Protein AF-A0A1C5H3T1-F1 (afdb_monomer_lite)

Secondary structure (DSSP, 8-state):
-GGG--HHHHHHHHHHHHHHHGGGHHHHHHHHHHHHHHHHHHHHHHHHHHHHHH-S---GGG--HHHHHHHHS--TTSHHHHHHHHHHHHHHHHHHHHHHHHHHHHHHHHHHHHHHHHHHHHHSS-PPPPPPP------

Foldseek 3Di:
DCVPDDPVNVVVVVVVLCVVQPPCSVVVVVVVVVVVVVVVVVVVVVLVVVCVVVVHRPDPPPPPVVVCCCPPVCPPPCCVVPVVVVVVVVVVVVVVVVVVVVVVVVVVVVVVVVVVVVVVVVVVDDDDDDDDDDDPDDD

Radius of gyration: 32.7 Å; chains: 1; bounding box: 44×71×91 Å

Sequence (139 aa):
MFDNLNWWEIGALLLLALLIFGDRLPAVINDGLRMVRNLRDMARNATGDLSRELGTDIQLEDLHPKAFIRKHLLSEEDEAAIRKPLQGVYDNLRADVTGVHDELKDVASAADLRSDARRSTATGAAPAPAPRPSYDDAT

pLDDT: mean 75.85, std 17.45, range [46.88, 96.44]

Structure (mmCIF, N/CA/C/O backbone):
data_AF-A0A1C5H3T1-F1
#
_entry.id   AF-A0A1C5H3T1-F1
#
loop_
_atom_site.group_PDB
_atom_site.id
_atom_site.type_symbol
_atom_site.label_atom_id
_atom_site.label_alt_id
_atom_site.label_comp_id
_atom_site.label_asym_id
_atom_site.label_entity_id
_atom_site.label_seq_id
_atom_site.pdbx_PDB_ins_code
_atom_site.Cartn_x
_atom_site.Cartn_y
_atom_site.Cartn_z
_atom_site.occupancy
_atom_site.B_iso_or_equiv
_atom_site.auth_seq_id
_atom_site.auth_comp_id
_atom_site.auth_asym_id
_atom_site.auth_atom_id
_atom_site.pdbx_PDB_model_num
ATOM 1 N N . MET A 1 1 ? -0.735 -18.726 3.543 1.00 60.12 1 MET A N 1
ATOM 2 C CA . MET A 1 1 ? -0.635 -19.064 2.092 1.00 60.12 1 MET A CA 1
ATOM 3 C C . MET A 1 1 ? 0.766 -18.794 1.564 1.00 60.12 1 MET A C 1
ATOM 5 O O . MET A 1 1 ? 1.278 -19.631 0.836 1.00 60.12 1 MET A O 1
ATOM 9 N N . PHE A 1 2 ? 1.398 -17.682 1.957 1.00 72.75 2 PHE A N 1
ATOM 10 C CA . PHE A 1 2 ? 2.810 -17.394 1.669 1.00 72.75 2 PHE A CA 1
ATOM 11 C C . PHE A 1 2 ? 3.801 -18.328 2.389 1.00 72.75 2 PHE A C 1
ATOM 13 O O . PHE A 1 2 ? 4.960 -18.392 2.008 1.00 72.75 2 PHE A O 1
ATOM 20 N N . ASP A 1 3 ? 3.340 -19.090 3.382 1.00 79.06 3 ASP A N 1
ATOM 21 C CA . ASP A 1 3 ? 4.155 -20.027 4.171 1.00 79.06 3 ASP A CA 1
ATOM 22 C C . ASP A 1 3 ? 4.630 -21.258 3.376 1.00 79.06 3 ASP A C 1
ATOM 24 O O . ASP A 1 3 ? 5.539 -21.954 3.811 1.00 79.06 3 ASP A O 1
ATOM 28 N N . ASN A 1 4 ? 4.040 -21.516 2.202 1.00 85.19 4 ASN A N 1
ATOM 29 C CA . ASN A 1 4 ? 4.444 -22.603 1.300 1.00 85.19 4 ASN A CA 1
ATOM 30 C C . ASN A 1 4 ? 5.454 -22.151 0.226 1.00 85.19 4 ASN A C 1
ATOM 32 O O . ASN A 1 4 ? 5.693 -22.892 -0.723 1.00 85.19 4 ASN A O 1
ATOM 36 N N . LEU A 1 5 ? 5.990 -20.928 0.319 1.00 88.94 5 LEU A N 1
ATOM 37 C CA . LEU A 1 5 ? 6.875 -20.364 -0.696 1.00 88.94 5 LEU A CA 1
ATOM 38 C C . LEU A 1 5 ? 8.327 -20.792 -0.451 1.00 88.94 5 LEU A C 1
ATOM 40 O O . LEU A 1 5 ? 8.956 -20.415 0.537 1.00 88.94 5 LEU A O 1
ATOM 44 N N . ASN A 1 6 ? 8.873 -21.564 -1.379 1.00 91.94 6 ASN A N 1
ATOM 45 C CA . ASN A 1 6 ? 10.255 -22.007 -1.366 1.00 91.94 6 ASN A CA 1
ATOM 46 C C . ASN A 1 6 ? 11.191 -20.907 -1.886 1.00 91.94 6 ASN A C 1
ATOM 48 O O . ASN A 1 6 ? 10.809 -20.025 -2.657 1.00 91.94 6 ASN A O 1
ATOM 52 N N . TRP A 1 7 ? 12.475 -21.005 -1.534 1.00 94.25 7 TRP A N 1
ATOM 53 C CA . TRP A 1 7 ? 13.496 -20.032 -1.948 1.00 94.25 7 TRP A CA 1
ATOM 54 C C . TRP A 1 7 ? 13.615 -19.876 -3.474 1.00 94.25 7 TRP A C 1
ATOM 56 O O . TRP A 1 7 ? 13.888 -18.785 -3.973 1.00 94.25 7 TRP A O 1
ATOM 66 N N . TRP A 1 8 ? 13.375 -20.953 -4.227 1.00 94.81 8 TRP A N 1
ATOM 67 C CA . TRP A 1 8 ? 13.410 -20.924 -5.690 1.00 94.81 8 TRP A CA 1
ATOM 68 C C . TRP A 1 8 ? 12.224 -20.148 -6.288 1.00 94.81 8 TRP A C 1
ATOM 70 O O . TRP A 1 8 ? 12.406 -19.413 -7.258 1.00 94.81 8 TRP A O 1
ATOM 80 N N . GLU A 1 9 ? 11.036 -20.239 -5.683 1.00 92.50 9 GLU A N 1
ATOM 81 C CA . GLU A 1 9 ? 9.853 -19.474 -6.097 1.00 92.50 9 GLU A CA 1
ATOM 82 C C . GLU A 1 9 ? 10.029 -17.987 -5.794 1.00 92.50 9 GLU A C 1
ATOM 84 O O . GLU A 1 9 ? 9.674 -17.151 -6.621 1.00 92.50 9 GLU A O 1
ATOM 89 N N . ILE A 1 10 ? 10.655 -17.645 -4.662 1.00 94.62 10 ILE A N 1
ATOM 90 C CA . ILE A 1 10 ? 11.048 -16.258 -4.365 1.00 94.62 10 ILE A CA 1
ATOM 91 C C . ILE A 1 10 ? 11.973 -15.723 -5.466 1.00 94.62 10 ILE A C 1
ATOM 93 O O . ILE A 1 10 ? 11.764 -14.616 -5.962 1.00 94.62 10 ILE A O 1
ATOM 97 N N . GLY A 1 11 ? 12.961 -16.517 -5.891 1.00 96.00 11 GLY A N 1
ATOM 98 C CA . GLY A 1 11 ? 13.841 -16.167 -7.007 1.00 96.00 11 GLY A CA 1
ATOM 99 C C . GLY A 1 11 ? 13.083 -15.958 -8.324 1.00 96.00 11 GLY A C 1
ATOM 100 O O . GLY A 1 11 ? 13.317 -14.968 -9.018 1.00 96.00 11 GLY A O 1
ATOM 101 N N . ALA A 1 12 ? 12.134 -16.843 -8.645 1.00 95.88 12 ALA A N 1
ATOM 102 C CA . ALA A 1 12 ? 11.292 -16.724 -9.836 1.00 95.88 12 ALA A CA 1
ATOM 103 C C . ALA A 1 12 ? 10.408 -15.463 -9.804 1.00 95.88 12 ALA A C 1
ATOM 105 O O . ALA A 1 12 ? 10.297 -14.761 -10.809 1.00 95.88 12 ALA A O 1
ATOM 106 N N . LEU A 1 13 ? 9.832 -15.126 -8.646 1.00 95.00 13 LEU A N 1
ATOM 107 C CA . LEU A 1 13 ? 9.049 -13.903 -8.457 1.00 95.00 13 LEU A CA 1
ATOM 108 C C . LEU A 1 13 ? 9.908 -12.644 -8.571 1.00 95.00 13 LEU A C 1
ATOM 110 O O . LEU A 1 13 ? 9.459 -11.660 -9.151 1.00 95.00 13 LEU A O 1
ATOM 114 N N . LEU A 1 14 ? 11.144 -12.669 -8.066 1.00 94.81 14 LEU A N 1
ATOM 115 C CA . LEU A 1 14 ? 12.087 -11.563 -8.232 1.00 94.81 14 LEU A CA 1
ATOM 116 C C . LEU A 1 14 ? 12.427 -11.328 -9.704 1.00 94.81 14 LEU A C 1
ATOM 118 O O . LEU A 1 14 ? 12.401 -10.186 -10.158 1.00 94.81 14 LEU A O 1
ATOM 122 N N . LEU A 1 15 ? 12.692 -12.398 -10.460 1.00 96.19 15 LEU A N 1
ATOM 123 C CA . LEU A 1 15 ? 12.914 -12.307 -11.904 1.00 96.19 15 LEU A CA 1
ATOM 124 C C . LEU A 1 15 ? 11.680 -11.776 -12.637 1.00 96.19 15 LEU A C 1
ATOM 126 O O . LEU A 1 15 ? 11.810 -10.911 -13.499 1.00 96.19 15 LEU A O 1
ATOM 130 N N . LEU A 1 16 ? 10.484 -12.243 -12.272 1.00 96.25 16 LEU A N 1
ATOM 131 C CA . LEU A 1 16 ? 9.233 -11.754 -12.848 1.00 96.25 16 LEU A CA 1
ATOM 132 C C . LEU A 1 16 ? 9.001 -10.271 -12.528 1.00 96.25 16 LEU A C 1
ATOM 134 O O . LEU A 1 16 ? 8.610 -9.503 -13.405 1.00 96.25 16 LEU A O 1
ATOM 138 N N . ALA A 1 17 ? 9.276 -9.845 -11.297 1.00 95.00 17 ALA A N 1
ATOM 139 C CA . ALA A 1 17 ? 9.184 -8.446 -10.906 1.00 95.00 17 ALA A CA 1
ATOM 140 C C . ALA A 1 17 ? 10.187 -7.587 -11.691 1.00 95.00 17 ALA A C 1
ATOM 142 O O . ALA A 1 17 ? 9.818 -6.522 -12.181 1.00 95.00 17 ALA A O 1
ATOM 143 N N . LEU A 1 18 ? 11.423 -8.063 -11.883 1.00 95.19 18 LEU A N 1
ATOM 144 C CA . LEU A 1 18 ? 12.401 -7.402 -12.751 1.00 95.19 18 LEU A CA 1
ATOM 145 C C . LEU A 1 18 ? 11.918 -7.328 -14.205 1.00 95.19 18 LEU A C 1
ATOM 147 O O . LEU A 1 18 ? 12.113 -6.306 -14.847 1.00 95.19 18 LEU A O 1
ATOM 151 N N . LEU A 1 19 ? 11.261 -8.365 -14.727 1.00 96.12 19 LEU A N 1
ATOM 152 C CA . LEU A 1 19 ? 10.733 -8.366 -16.094 1.00 96.12 19 LEU A CA 1
ATOM 153 C C . LEU A 1 19 ? 9.590 -7.355 -16.280 1.00 96.12 19 LEU A C 1
ATOM 155 O O . LEU A 1 19 ? 9.532 -6.670 -17.297 1.00 96.12 19 LEU A O 1
ATOM 159 N N . ILE A 1 20 ? 8.682 -7.266 -15.305 1.00 95.25 20 ILE A N 1
ATOM 160 C CA . ILE A 1 20 ? 7.504 -6.388 -15.367 1.00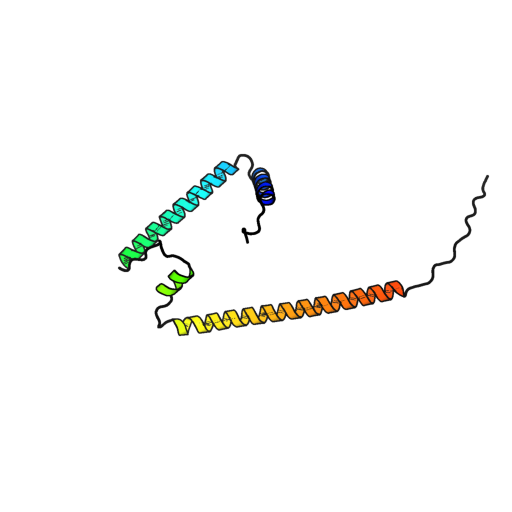 95.25 20 ILE A CA 1
ATOM 161 C C . ILE A 1 20 ? 7.892 -4.928 -15.115 1.00 95.25 20 ILE A C 1
ATOM 163 O O . ILE A 1 20 ? 7.464 -4.033 -15.842 1.00 95.25 20 ILE A O 1
ATOM 167 N N . PHE A 1 21 ? 8.673 -4.677 -14.063 1.00 94.25 21 PHE A N 1
ATOM 168 C CA . PHE A 1 21 ? 8.976 -3.325 -13.592 1.00 94.25 21 PHE A CA 1
ATOM 169 C C . PHE A 1 21 ? 10.319 -2.792 -14.103 1.00 94.25 21 PHE A C 1
ATOM 171 O O . PHE A 1 21 ? 10.493 -1.572 -14.186 1.00 94.25 21 PHE A O 1
ATOM 178 N N . GLY A 1 22 ? 11.268 -3.671 -14.432 1.00 94.06 22 GLY A N 1
ATOM 179 C CA . GLY A 1 22 ? 12.617 -3.303 -14.863 1.00 94.06 22 GLY A CA 1
ATOM 180 C C . GLY A 1 22 ? 13.307 -2.375 -13.868 1.00 94.06 22 GLY A C 1
ATOM 181 O O . GLY A 1 22 ? 13.222 -2.548 -12.650 1.00 94.06 22 GLY A O 1
ATOM 182 N N . ASP A 1 23 ? 13.914 -1.316 -14.400 1.00 93.62 23 ASP A N 1
ATOM 183 C CA . ASP A 1 23 ? 14.627 -0.291 -13.627 1.00 93.62 23 ASP A CA 1
ATOM 184 C C . ASP A 1 23 ? 13.719 0.549 -12.715 1.00 93.62 23 ASP A C 1
ATOM 186 O O . ASP A 1 23 ? 14.205 1.317 -11.884 1.00 93.62 23 ASP A O 1
ATOM 190 N N . ARG A 1 24 ? 12.390 0.430 -12.842 1.00 94.38 24 ARG A N 1
ATOM 191 C CA . ARG A 1 24 ? 11.433 1.177 -12.010 1.00 94.38 24 ARG A CA 1
ATOM 192 C C . ARG A 1 24 ? 11.110 0.480 -10.697 1.00 94.38 24 ARG A C 1
ATOM 194 O O . ARG A 1 24 ? 10.478 1.092 -9.839 1.00 94.38 24 ARG A O 1
ATOM 201 N N . LEU A 1 25 ? 11.550 -0.762 -10.506 1.00 94.62 25 LEU A N 1
ATOM 202 C CA . LEU A 1 25 ? 11.278 -1.534 -9.294 1.00 94.62 25 LEU A CA 1
ATOM 203 C C . LEU A 1 25 ? 11.699 -0.787 -8.006 1.00 94.62 25 LEU A C 1
ATOM 205 O O . LEU A 1 25 ? 10.870 -0.685 -7.099 1.00 94.62 25 LEU A O 1
ATOM 209 N N . PRO A 1 26 ? 12.895 -0.161 -7.917 1.00 91.88 26 PRO A N 1
ATOM 210 C CA . PRO A 1 26 ? 13.280 0.617 -6.737 1.00 91.88 26 PRO A CA 1
ATOM 211 C C . PRO A 1 26 ? 12.352 1.810 -6.471 1.00 91.88 26 PRO A C 1
ATOM 213 O O . PRO A 1 26 ? 12.066 2.123 -5.316 1.00 91.88 26 PRO A O 1
ATOM 216 N N . ALA A 1 27 ? 11.853 2.458 -7.529 1.00 94.81 27 ALA A N 1
ATOM 217 C CA . ALA A 1 27 ? 10.905 3.561 -7.405 1.00 94.81 27 ALA A CA 1
ATOM 218 C C . ALA A 1 27 ? 9.549 3.071 -6.871 1.00 94.81 27 ALA A C 1
ATOM 220 O O . ALA A 1 27 ? 9.045 3.633 -5.904 1.00 94.81 27 ALA A O 1
ATOM 221 N N . VAL A 1 28 ? 9.018 1.966 -7.413 1.00 95.50 28 VAL A N 1
ATOM 222 C CA . VAL A 1 28 ? 7.749 1.359 -6.968 1.00 95.50 28 VAL A CA 1
ATOM 223 C C . VAL A 1 28 ? 7.817 0.910 -5.507 1.00 95.50 28 VAL A C 1
ATOM 225 O O . VAL A 1 28 ? 6.881 1.150 -4.745 1.00 95.50 28 VAL A O 1
ATOM 228 N N . ILE A 1 29 ? 8.933 0.307 -5.083 1.00 95.44 29 ILE A N 1
ATOM 229 C CA . ILE A 1 29 ? 9.155 -0.042 -3.672 1.00 95.44 29 ILE A CA 1
ATOM 230 C C . ILE A 1 29 ? 9.111 1.212 -2.795 1.00 95.44 29 ILE A C 1
ATOM 232 O O . ILE A 1 29 ? 8.466 1.211 -1.747 1.00 95.44 29 ILE A O 1
ATOM 236 N N . ASN A 1 30 ? 9.792 2.282 -3.210 1.00 96.12 30 ASN A N 1
ATOM 237 C CA . ASN A 1 30 ? 9.855 3.521 -2.442 1.00 96.12 30 ASN A CA 1
ATOM 238 C C . ASN A 1 30 ? 8.475 4.191 -2.327 1.00 96.12 30 ASN A C 1
ATOM 240 O O . ASN A 1 30 ? 8.101 4.658 -1.251 1.00 96.12 30 ASN A O 1
ATOM 244 N N . ASP A 1 31 ? 7.693 4.182 -3.405 1.00 96.06 31 ASP A N 1
ATOM 245 C CA . ASP A 1 31 ? 6.325 4.701 -3.417 1.00 96.06 31 ASP A CA 1
ATOM 246 C C . ASP A 1 31 ? 5.401 3.869 -2.517 1.00 96.06 31 ASP A C 1
ATOM 248 O O . ASP A 1 31 ? 4.662 4.428 -1.703 1.00 96.06 31 ASP A O 1
ATOM 252 N N . GLY A 1 32 ? 5.511 2.538 -2.571 1.00 96.00 32 GLY A N 1
ATOM 253 C CA . GLY A 1 32 ? 4.790 1.634 -1.674 1.00 96.00 32 GLY A CA 1
ATOM 254 C C . GLY A 1 32 ? 5.147 1.860 -0.202 1.00 96.00 32 GLY A C 1
ATOM 255 O O . GLY A 1 32 ? 4.261 1.994 0.641 1.00 96.00 32 GLY A O 1
ATOM 256 N N . LEU A 1 33 ? 6.437 1.991 0.119 1.00 96.38 33 LEU A N 1
ATOM 257 C CA . LEU A 1 33 ? 6.915 2.295 1.473 1.00 96.38 33 LEU A CA 1
ATOM 258 C C . LEU A 1 33 ? 6.387 3.637 1.984 1.00 96.38 33 LEU A C 1
ATOM 260 O O . LEU A 1 33 ? 5.958 3.738 3.135 1.00 96.38 33 LEU A O 1
ATOM 264 N N . ARG A 1 34 ? 6.394 4.671 1.136 1.00 96.00 34 ARG A N 1
ATOM 265 C CA . ARG A 1 34 ? 5.827 5.983 1.471 1.00 96.00 34 ARG A CA 1
ATOM 266 C C . ARG A 1 34 ? 4.333 5.884 1.746 1.00 96.00 34 ARG A C 1
ATOM 268 O O . ARG A 1 34 ? 3.878 6.436 2.743 1.00 96.00 34 ARG A O 1
ATOM 275 N N . MET A 1 35 ? 3.592 5.146 0.922 1.00 96.44 35 MET A N 1
ATOM 276 C CA . MET A 1 35 ? 2.160 4.930 1.120 1.00 96.44 35 MET A CA 1
ATOM 277 C C . MET A 1 35 ? 1.868 4.199 2.434 1.00 96.44 35 MET A C 1
ATOM 279 O O . MET A 1 35 ? 1.021 4.653 3.199 1.00 96.44 35 MET A O 1
ATOM 283 N N . VAL A 1 36 ? 2.612 3.135 2.748 1.00 96.12 36 VAL A N 1
ATOM 284 C CA . VAL A 1 36 ? 2.482 2.409 4.024 1.00 96.12 36 VAL A CA 1
ATOM 285 C C . VAL A 1 36 ? 2.791 3.318 5.211 1.00 96.12 36 VAL A C 1
ATOM 287 O O . VAL A 1 36 ? 2.067 3.303 6.205 1.00 96.12 36 VAL A O 1
ATOM 290 N N . ARG A 1 37 ? 3.841 4.140 5.116 1.00 94.38 37 ARG A N 1
ATOM 291 C CA . ARG A 1 37 ? 4.206 5.067 6.191 1.00 94.38 37 ARG A CA 1
ATOM 292 C C . ARG A 1 37 ? 3.121 6.115 6.418 1.00 94.38 37 ARG A C 1
ATOM 294 O O . ARG A 1 37 ? 2.699 6.300 7.553 1.00 94.38 37 ARG A O 1
ATOM 301 N N . ASN A 1 38 ? 2.617 6.713 5.343 1.00 93.62 38 ASN A N 1
ATOM 302 C CA . ASN A 1 38 ? 1.534 7.690 5.407 1.00 93.62 38 ASN A CA 1
ATOM 303 C C . ASN A 1 38 ? 0.251 7.071 5.974 1.00 93.62 38 ASN A C 1
ATOM 305 O O . ASN A 1 38 ? -0.408 7.693 6.798 1.00 93.62 38 ASN A O 1
ATOM 309 N N . LEU A 1 39 ? -0.080 5.836 5.585 1.00 93.00 39 LEU A N 1
ATOM 310 C CA . LEU A 1 39 ? -1.239 5.117 6.111 1.00 93.00 39 LEU A CA 1
ATOM 311 C C . LEU A 1 39 ? -1.090 4.825 7.609 1.00 93.00 39 LEU A C 1
ATOM 313 O O . LEU A 1 39 ? -2.041 4.994 8.366 1.00 93.00 39 LEU A O 1
ATOM 317 N N . ARG A 1 40 ? 0.109 4.434 8.053 1.00 88.88 40 ARG A N 1
ATOM 318 C CA . ARG A 1 40 ? 0.411 4.233 9.476 1.00 88.88 40 ARG A CA 1
ATOM 319 C C . ARG A 1 40 ? 0.265 5.528 10.268 1.00 88.88 40 ARG A C 1
ATOM 321 O O . ARG A 1 40 ? -0.305 5.513 11.355 1.00 88.88 40 ARG A O 1
ATOM 328 N N . ASP A 1 41 ? 0.787 6.629 9.743 1.00 88.56 41 ASP A N 1
ATOM 329 C CA . ASP A 1 41 ? 0.728 7.927 10.411 1.00 88.56 41 ASP A CA 1
ATOM 330 C C . ASP A 1 41 ? -0.721 8.456 10.434 1.00 88.56 41 ASP A C 1
ATOM 332 O O . ASP A 1 41 ? -1.178 8.955 11.458 1.00 88.56 41 ASP A O 1
ATOM 336 N N . MET A 1 42 ? -1.492 8.239 9.361 1.00 87.19 42 MET A N 1
ATOM 337 C CA . MET A 1 42 ? -2.927 8.543 9.294 1.00 87.19 42 MET A CA 1
ATOM 338 C C . MET A 1 42 ? -3.740 7.719 10.297 1.00 87.19 42 MET A C 1
ATOM 340 O O . MET A 1 42 ? -4.585 8.279 10.987 1.00 87.19 42 MET A O 1
ATOM 344 N N . ALA A 1 43 ? -3.456 6.419 10.426 1.00 86.25 43 ALA A N 1
ATOM 345 C CA . ALA A 1 43 ? -4.086 5.564 11.428 1.00 86.25 43 ALA A CA 1
ATOM 346 C C . ALA A 1 43 ? -3.781 6.054 12.851 1.00 86.25 43 ALA A C 1
ATOM 348 O O . ALA A 1 43 ? -4.693 6.193 13.655 1.00 86.25 43 ALA A O 1
ATOM 349 N N . ARG A 1 44 ? -2.520 6.401 13.143 1.00 81.12 44 ARG A N 1
ATOM 350 C CA . ARG A 1 44 ? -2.108 6.948 14.448 1.00 81.12 44 ARG A CA 1
ATOM 351 C C . ARG A 1 44 ? -2.798 8.274 14.773 1.00 81.12 44 ARG A C 1
ATOM 353 O O . ARG A 1 44 ? -3.264 8.444 15.895 1.00 81.12 44 ARG A O 1
ATOM 360 N N . ASN A 1 45 ? -2.885 9.187 13.807 1.00 81.88 45 ASN A N 1
ATOM 361 C CA . ASN A 1 45 ? -3.528 10.488 13.999 1.00 81.88 45 ASN A CA 1
ATOM 362 C C . ASN A 1 45 ? -5.044 10.347 14.185 1.00 81.88 45 ASN A C 1
ATOM 364 O O . ASN A 1 45 ? -5.586 10.894 15.136 1.00 81.88 45 ASN A O 1
ATOM 368 N N . ALA A 1 46 ? -5.710 9.543 13.349 1.00 74.12 46 ALA A N 1
ATOM 369 C CA . ALA A 1 46 ? -7.147 9.299 13.461 1.00 74.12 46 ALA A CA 1
ATOM 370 C C . ALA A 1 46 ? -7.515 8.618 14.788 1.00 74.12 46 ALA A C 1
ATOM 372 O O . ALA A 1 46 ? -8.524 8.962 15.393 1.00 74.12 46 ALA A O 1
ATOM 373 N N . THR A 1 47 ? -6.687 7.690 15.283 1.00 68.12 47 THR A N 1
ATOM 374 C CA . THR A 1 47 ? -6.848 7.132 16.633 1.00 68.12 47 THR A CA 1
ATOM 375 C C . THR A 1 47 ? -6.644 8.190 17.711 1.00 68.12 47 THR A C 1
ATOM 377 O O . THR A 1 47 ? -7.403 8.213 18.675 1.00 68.12 47 THR A O 1
ATOM 380 N N . GLY A 1 48 ? -5.651 9.070 17.563 1.00 70.88 48 GLY A N 1
ATOM 381 C CA . GLY A 1 48 ? -5.398 10.159 18.509 1.00 70.88 48 GLY A CA 1
ATOM 382 C C . GLY A 1 48 ? -6.574 11.129 18.613 1.00 70.88 48 GLY A C 1
ATOM 383 O O . GLY A 1 48 ? -7.007 11.441 19.720 1.00 70.88 48 GLY A O 1
ATOM 384 N N . ASP A 1 49 ? -7.129 11.543 17.476 1.00 68.06 49 ASP A N 1
ATOM 385 C CA . ASP A 1 49 ? -8.271 12.458 17.417 1.00 68.06 49 ASP A CA 1
ATOM 386 C C . ASP A 1 49 ? -9.546 11.793 17.966 1.00 68.06 49 ASP A C 1
ATOM 388 O O . ASP A 1 49 ? -10.243 12.373 18.797 1.00 68.06 49 ASP A O 1
ATOM 392 N N . LEU A 1 50 ? -9.787 10.524 17.616 1.00 61.38 50 LEU A N 1
ATOM 393 C CA . LEU A 1 50 ? -10.935 9.753 18.104 1.00 61.38 50 LEU A CA 1
ATOM 394 C C . LEU A 1 50 ? -10.842 9.453 19.615 1.00 61.38 50 LEU A C 1
ATOM 396 O O . LEU A 1 50 ? -11.835 9.561 20.328 1.00 61.38 50 LEU A O 1
ATOM 400 N N . SER A 1 51 ? -9.644 9.153 20.131 1.00 62.09 51 SER A N 1
ATOM 401 C CA . SER A 1 51 ? -9.368 8.969 21.569 1.00 62.09 51 SER A CA 1
ATOM 402 C C . SER A 1 51 ? -9.613 10.257 22.365 1.00 62.09 51 SER A C 1
ATOM 404 O O . SER A 1 51 ? -10.165 10.237 23.468 1.00 62.09 51 SER A O 1
ATOM 406 N N . ARG A 1 52 ? -9.261 11.406 21.780 1.00 63.34 52 ARG A N 1
ATOM 407 C CA . ARG A 1 52 ? -9.378 12.719 22.420 1.00 63.34 52 ARG A CA 1
ATOM 408 C C . ARG A 1 52 ? -10.811 13.241 22.476 1.00 63.34 52 ARG A C 1
ATOM 410 O O . ARG A 1 52 ? -11.142 13.951 23.422 1.00 63.34 52 ARG A O 1
ATOM 417 N N . GLU A 1 53 ? -11.644 12.879 21.502 1.00 63.00 53 GLU A N 1
ATOM 418 C CA . GLU A 1 53 ? -13.064 13.250 21.466 1.00 63.00 53 GLU A CA 1
ATOM 419 C C . GLU A 1 53 ? -13.973 12.276 22.237 1.00 63.00 53 GLU A C 1
ATOM 421 O O . GLU A 1 53 ? -14.988 12.706 22.781 1.00 63.00 53 GLU A O 1
ATOM 426 N N . LEU A 1 54 ? -13.608 10.992 22.350 1.00 56.69 54 LEU A N 1
ATOM 427 C CA . LEU A 1 54 ? -14.408 9.982 23.066 1.00 56.69 54 LEU A CA 1
ATOM 428 C C . LEU A 1 54 ? -13.951 9.715 24.510 1.00 56.69 54 LEU A C 1
ATOM 430 O O . LEU A 1 54 ? -14.668 9.058 25.259 1.00 56.69 54 LEU A O 1
ATOM 434 N N . GLY A 1 55 ? -12.787 10.219 24.934 1.00 50.00 55 GLY A N 1
ATOM 435 C CA . GLY A 1 55 ? -12.305 10.092 26.317 1.00 50.00 55 GLY A CA 1
ATOM 436 C C . GLY A 1 55 ? -11.925 8.666 26.738 1.00 50.00 55 GLY A C 1
ATOM 437 O O . GLY A 1 55 ? -11.720 8.416 27.926 1.00 50.00 55 GLY A O 1
ATOM 438 N N . THR A 1 56 ? -11.817 7.729 25.790 1.00 49.84 56 THR A N 1
ATOM 439 C CA . THR A 1 56 ? -11.396 6.345 26.043 1.00 49.84 56 THR A CA 1
ATOM 440 C C . THR A 1 56 ? -10.138 6.035 25.233 1.00 49.84 56 THR A C 1
ATOM 442 O O . THR A 1 56 ? -10.138 6.170 24.010 1.00 49.84 56 THR A O 1
ATOM 445 N N . ASP A 1 57 ? -9.078 5.617 25.924 1.00 53.88 57 ASP A N 1
ATOM 446 C CA . ASP A 1 57 ? -7.747 5.351 25.373 1.00 53.88 57 ASP A CA 1
ATOM 447 C C . ASP A 1 57 ? -7.743 4.089 24.491 1.00 53.88 57 ASP A C 1
ATOM 449 O O . ASP A 1 57 ? -7.627 2.961 24.978 1.00 53.88 57 ASP A O 1
ATOM 453 N N . ILE A 1 58 ? -7.898 4.265 23.176 1.00 52.81 58 ILE A N 1
ATOM 454 C CA . ILE A 1 58 ? -7.684 3.188 22.203 1.00 52.81 58 ILE A CA 1
ATOM 455 C C . ILE A 1 58 ? -6.202 3.129 21.859 1.00 52.81 58 ILE A C 1
ATOM 457 O O . ILE A 1 58 ? -5.723 3.798 20.948 1.00 52.81 58 ILE A O 1
ATOM 461 N N . GLN A 1 59 ? -5.469 2.315 22.611 1.00 52.94 59 GLN A N 1
ATOM 462 C CA . GLN A 1 59 ? -4.053 2.054 22.367 1.00 52.94 59 GLN A CA 1
ATOM 463 C C . GLN A 1 59 ? -3.912 1.088 21.190 1.00 52.94 59 GLN A C 1
ATOM 465 O O . GLN A 1 59 ? -4.382 -0.052 21.220 1.00 52.94 59 GLN A O 1
ATOM 470 N N . LEU A 1 60 ? -3.269 1.572 20.133 1.00 51.56 60 LEU A N 1
ATOM 471 C CA . LEU A 1 60 ? -3.134 0.902 18.840 1.00 51.56 60 LEU A CA 1
ATOM 472 C C . LEU A 1 60 ? -2.147 -0.286 18.865 1.00 51.56 60 LEU A C 1
ATOM 474 O O . LEU A 1 60 ? -1.988 -0.974 17.858 1.00 51.56 60 LEU A O 1
ATOM 478 N N . GLU A 1 61 ? -1.504 -0.550 20.006 1.00 53.12 61 GLU A N 1
ATOM 479 C CA . GLU A 1 61 ? -0.580 -1.668 20.220 1.00 53.12 61 GLU A CA 1
ATOM 480 C C . GLU A 1 61 ? -1.265 -3.032 20.472 1.00 53.12 61 GLU A C 1
ATOM 482 O O . GLU A 1 61 ? -0.587 -4.053 20.372 1.00 53.12 61 GLU A O 1
ATOM 487 N N . ASP A 1 62 ? -2.584 -3.095 20.727 1.00 49.81 62 ASP A N 1
ATOM 488 C CA . ASP A 1 62 ? -3.321 -4.363 20.943 1.00 49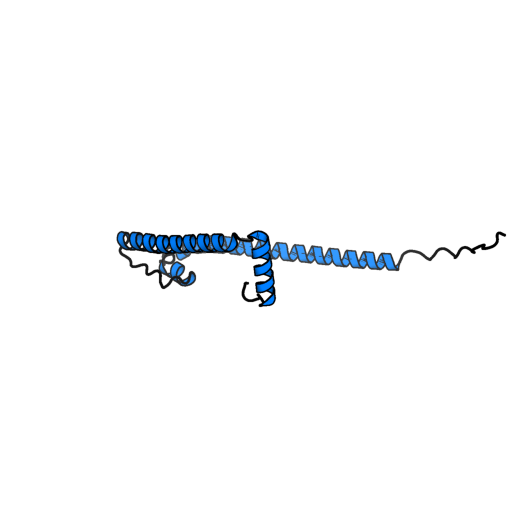.81 62 ASP A CA 1
ATOM 489 C C . ASP A 1 62 ? -4.470 -4.586 19.934 1.00 49.81 62 ASP A C 1
ATOM 491 O O . ASP A 1 62 ? -5.602 -4.936 20.276 1.00 49.81 62 ASP A O 1
ATOM 495 N N . LEU A 1 63 ? -4.181 -4.392 18.642 1.00 55.50 63 LEU A N 1
ATOM 496 C CA . LEU A 1 63 ? -5.035 -4.855 17.541 1.00 55.50 63 LEU A CA 1
ATOM 497 C C . LEU A 1 63 ? -4.578 -6.220 17.011 1.00 55.50 63 LEU A C 1
ATOM 499 O O . LEU A 1 63 ? -4.224 -6.382 15.843 1.00 55.50 63 LEU A O 1
ATOM 503 N N . HIS A 1 64 ? -4.716 -7.263 17.829 1.00 47.94 64 HIS A N 1
ATOM 504 C CA . HIS A 1 64 ? -5.184 -8.517 17.242 1.00 47.94 64 HIS A CA 1
ATOM 505 C C . HIS A 1 64 ? -6.624 -8.268 16.754 1.00 47.94 64 HIS A C 1
ATOM 507 O O . HIS A 1 64 ? -7.461 -7.860 17.565 1.00 47.94 64 HIS A O 1
ATOM 513 N N . PRO A 1 65 ? -6.978 -8.536 15.480 1.00 52.91 65 PRO A N 1
ATOM 514 C CA . PRO A 1 65 ? -8.322 -8.244 14.962 1.00 52.91 65 PRO A CA 1
ATOM 515 C C . PRO A 1 65 ? -9.425 -8.946 15.775 1.00 52.91 65 PRO A C 1
ATOM 517 O O . PRO A 1 65 ? -10.543 -8.455 15.872 1.00 52.91 65 PRO A O 1
ATOM 520 N N . LYS A 1 66 ? -9.091 -10.054 16.454 1.00 51.75 66 LYS A N 1
ATOM 521 C CA . LYS A 1 66 ? -9.976 -10.758 17.395 1.00 51.75 66 LYS A CA 1
ATOM 522 C C . LYS A 1 66 ? -10.171 -10.059 18.748 1.00 51.75 66 LYS A C 1
ATOM 524 O O . LYS A 1 66 ? -11.215 -10.256 19.360 1.00 51.75 66 LYS A O 1
ATOM 529 N N . ALA A 1 67 ? -9.200 -9.289 19.231 1.00 59.28 67 ALA A N 1
ATOM 530 C CA . ALA A 1 67 ? -9.280 -8.591 20.516 1.00 59.28 67 ALA A CA 1
ATOM 531 C C . ALA A 1 67 ? -9.999 -7.237 20.383 1.00 59.28 67 ALA A C 1
ATOM 533 O O . ALA A 1 67 ? -10.837 -6.911 21.220 1.00 59.28 67 ALA A O 1
ATOM 534 N N . PHE A 1 68 ? -9.763 -6.511 19.283 1.00 52.41 68 PHE A N 1
ATOM 535 C CA . PHE A 1 68 ? -10.388 -5.213 18.992 1.00 52.41 68 PHE A CA 1
ATOM 536 C C . PHE A 1 68 ? -11.907 -5.316 18.766 1.00 52.41 68 PHE A C 1
ATOM 538 O O . PHE A 1 68 ? -12.683 -4.572 19.361 1.00 52.41 68 PHE A O 1
ATOM 545 N N . ILE A 1 69 ? -12.352 -6.324 18.003 1.00 55.75 69 ILE A N 1
ATOM 546 C CA . ILE A 1 69 ? -13.784 -6.623 17.821 1.00 55.75 69 ILE A CA 1
ATOM 547 C C . ILE A 1 69 ? -14.425 -7.002 19.164 1.00 55.75 69 ILE A C 1
ATOM 549 O O . ILE A 1 69 ? -15.538 -6.588 19.467 1.00 55.75 69 ILE A O 1
ATOM 553 N N . ARG A 1 70 ? -13.694 -7.724 20.021 1.00 56.44 70 ARG A N 1
ATOM 554 C CA . ARG A 1 70 ? -14.173 -8.151 21.341 1.00 56.44 70 ARG A CA 1
ATOM 555 C C . ARG A 1 70 ? -14.327 -7.029 22.358 1.00 56.44 70 ARG A C 1
ATOM 557 O O . ARG A 1 70 ? -15.154 -7.154 23.250 1.00 56.44 70 ARG A O 1
ATOM 564 N N . LYS A 1 71 ? -13.542 -5.962 22.245 1.00 56.66 71 LYS A N 1
ATOM 565 C CA . LYS A 1 71 ? -13.543 -4.870 23.224 1.00 56.66 71 LYS A CA 1
ATOM 566 C C . LYS A 1 71 ? -14.351 -3.648 22.795 1.00 56.66 71 LYS A C 1
ATOM 568 O O . LYS A 1 71 ? -14.680 -2.851 23.664 1.00 56.66 71 LYS A O 1
ATOM 573 N N . HIS A 1 72 ? -14.644 -3.472 21.502 1.00 58.97 72 HIS A N 1
ATOM 574 C CA . HIS A 1 72 ? -15.330 -2.270 20.994 1.00 58.97 72 HIS A CA 1
ATOM 575 C C . HIS A 1 72 ? -16.556 -2.525 20.104 1.00 58.97 72 HIS A C 1
ATOM 577 O O . HIS A 1 72 ? -17.336 -1.606 19.894 1.00 58.97 72 HIS A O 1
ATOM 583 N N . LEU A 1 73 ? -16.785 -3.756 19.632 1.00 52.19 73 LEU A N 1
ATOM 584 C CA . LEU A 1 73 ? -18.030 -4.154 18.944 1.00 52.19 73 LEU A CA 1
ATOM 585 C C . LEU A 1 73 ? -18.923 -5.064 19.811 1.00 52.19 73 LEU A C 1
ATOM 587 O O . LEU A 1 73 ? -19.960 -5.530 19.355 1.00 52.19 73 LEU A O 1
ATOM 591 N N . LEU A 1 74 ? -18.496 -5.359 21.040 1.00 50.81 74 LEU A N 1
ATOM 592 C CA . LEU A 1 74 ? -19.033 -6.417 21.901 1.00 50.81 74 LEU A CA 1
ATOM 593 C C . LEU A 1 74 ? -19.369 -5.887 23.309 1.00 50.81 74 LEU A C 1
ATOM 595 O O . LEU A 1 74 ? -19.102 -6.554 24.305 1.00 50.81 74 LEU A O 1
ATOM 599 N N . SER A 1 75 ? -19.962 -4.690 23.404 1.00 47.34 7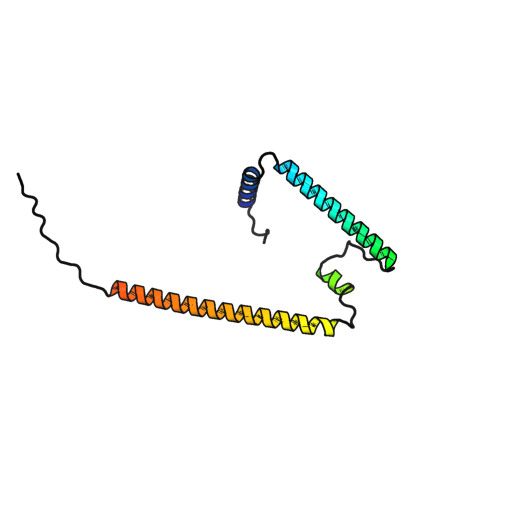5 SER A N 1
ATOM 600 C CA . SER A 1 75 ? -20.786 -4.381 24.583 1.00 47.34 75 SER A CA 1
ATOM 601 C C . SER A 1 75 ? -22.003 -5.309 24.568 1.00 47.34 75 SER A C 1
ATOM 603 O O . SER A 1 75 ? -22.632 -5.496 23.526 1.00 47.34 75 SER A O 1
ATOM 605 N N . GLU A 1 76 ? -22.293 -5.914 25.719 1.00 53.69 76 GLU A N 1
ATOM 606 C CA . GLU A 1 76 ? -23.139 -7.102 25.954 1.00 53.69 76 GLU A CA 1
ATOM 607 C C . GLU A 1 76 ? -24.609 -6.989 25.484 1.00 53.69 76 GLU A C 1
ATOM 609 O O . GLU A 1 76 ? -25.370 -7.953 25.554 1.00 53.69 76 GLU A O 1
ATOM 614 N N . GLU A 1 77 ? -25.015 -5.839 24.953 1.00 52.75 77 GLU A N 1
ATOM 615 C CA . GLU A 1 77 ? -26.393 -5.503 24.590 1.00 52.75 77 GLU A CA 1
ATOM 616 C C . GLU A 1 77 ? -26.682 -5.758 23.092 1.00 52.75 77 GLU A C 1
ATOM 618 O O . GLU A 1 77 ? -27.792 -6.154 22.730 1.00 52.75 77 GLU A O 1
ATOM 623 N N . ASP A 1 78 ? -25.663 -5.660 22.225 1.00 51.56 78 ASP A N 1
ATOM 624 C CA . ASP A 1 78 ? -25.794 -5.816 20.762 1.00 51.56 78 ASP A CA 1
ATOM 625 C C . ASP A 1 78 ? -25.428 -7.224 20.243 1.00 51.56 78 ASP A C 1
ATOM 627 O O . ASP A 1 78 ? -25.633 -7.557 19.068 1.00 51.56 78 ASP A O 1
ATOM 631 N N . GLU A 1 79 ? -24.940 -8.105 21.125 1.00 53.12 79 GLU A N 1
ATOM 632 C CA . GLU A 1 79 ? -24.534 -9.480 20.800 1.00 53.12 79 GLU A CA 1
ATOM 633 C C . GLU A 1 79 ? -25.697 -10.305 20.221 1.00 53.12 79 GLU A C 1
ATOM 635 O O . GLU A 1 79 ? -25.500 -11.098 19.298 1.00 53.12 79 GLU A O 1
ATOM 640 N N . ALA A 1 80 ? -26.925 -10.098 20.701 1.00 56.94 80 ALA A N 1
ATOM 641 C CA . ALA A 1 80 ? -28.098 -10.840 20.236 1.00 56.94 80 ALA A CA 1
ATOM 642 C C . ALA A 1 80 ? -28.688 -10.294 18.923 1.00 56.94 80 ALA A C 1
ATOM 644 O O . ALA A 1 80 ? -29.253 -11.065 18.139 1.00 56.94 80 ALA A O 1
ATOM 645 N N . ALA A 1 81 ? -28.555 -8.987 18.674 1.00 57.84 81 ALA A N 1
ATOM 646 C CA . ALA A 1 81 ? -29.113 -8.320 17.500 1.00 57.84 81 ALA A CA 1
ATOM 647 C C . ALA A 1 81 ? -28.255 -8.544 16.247 1.00 57.84 81 ALA A C 1
ATOM 649 O O . ALA A 1 81 ? -28.803 -8.736 15.163 1.00 57.84 81 ALA A O 1
ATOM 650 N N . ILE A 1 82 ? -26.925 -8.598 16.396 1.00 58.59 82 ILE A N 1
ATOM 651 C CA . ILE A 1 82 ? -25.991 -8.770 15.273 1.00 58.59 82 ILE A CA 1
ATOM 652 C C . ILE A 1 82 ? -25.610 -10.246 15.047 1.00 58.59 82 ILE A C 1
ATOM 654 O O . ILE A 1 82 ? -25.399 -10.653 13.903 1.00 58.59 82 ILE A O 1
ATOM 658 N N . ARG A 1 83 ? -25.597 -11.112 16.076 1.00 64.25 83 ARG A N 1
ATOM 659 C CA . ARG A 1 83 ? -25.295 -12.545 15.856 1.00 64.25 83 ARG A CA 1
ATOM 660 C C . ARG A 1 83 ? -26.359 -13.283 15.062 1.00 64.25 83 ARG A C 1
ATOM 662 O O . ARG A 1 83 ? -25.996 -14.099 14.224 1.00 64.25 83 ARG A O 1
ATOM 669 N N . LYS A 1 84 ? -27.644 -13.017 15.304 1.00 68.31 84 LYS A N 1
ATOM 670 C CA . LYS A 1 84 ? -28.744 -13.690 14.592 1.00 68.31 84 LYS A CA 1
ATOM 671 C C . LYS A 1 84 ? -28.667 -13.520 13.066 1.00 68.31 84 LYS A C 1
ATOM 673 O O . LYS A 1 84 ? -28.711 -14.536 12.374 1.00 68.31 84 LYS A O 1
ATOM 678 N N . PRO A 1 85 ? -28.505 -12.300 12.515 1.00 72.19 85 PRO A N 1
ATOM 679 C CA . PRO A 1 85 ? -28.385 -12.130 11.071 1.00 72.19 85 PRO A CA 1
ATOM 680 C C . PRO A 1 85 ? -27.073 -12.702 10.522 1.00 72.19 85 PRO A C 1
ATOM 682 O O . PRO A 1 85 ? -27.088 -13.313 9.458 1.00 72.19 85 PRO A O 1
ATOM 685 N N . LEU A 1 86 ? -25.951 -12.581 11.241 1.00 76.81 86 LEU A N 1
ATOM 686 C CA . LEU A 1 86 ? -24.666 -13.110 10.767 1.00 76.81 86 LEU A CA 1
ATOM 687 C C . LEU A 1 86 ? -24.600 -14.643 10.778 1.00 76.81 86 LEU A C 1
ATOM 689 O O . LEU A 1 86 ? -24.014 -15.223 9.868 1.00 76.81 86 LEU A O 1
ATOM 693 N N . GLN A 1 87 ? -25.219 -15.301 11.763 1.00 78.69 87 GLN A N 1
ATOM 694 C CA . GLN A 1 87 ? -25.367 -16.760 11.780 1.00 78.69 87 GLN A CA 1
ATOM 695 C C . GLN A 1 87 ? -26.253 -17.226 10.628 1.00 78.69 87 GLN A C 1
ATOM 697 O O . GLN A 1 87 ? -25.841 -18.105 9.887 1.00 78.69 87 GLN A O 1
ATOM 702 N N . GLY A 1 88 ? -27.391 -16.562 10.388 1.00 84.12 88 GLY A N 1
ATOM 703 C CA . GLY A 1 88 ? -28.238 -16.877 9.236 1.00 84.12 88 GLY A CA 1
ATOM 704 C C . GLY A 1 88 ? -27.500 -16.734 7.901 1.00 84.12 88 GLY A C 1
ATOM 705 O O . GLY A 1 88 ? -27.583 -17.614 7.051 1.00 84.12 88 GLY A O 1
ATOM 706 N N . VAL A 1 89 ? -26.726 -15.662 7.710 1.00 85.12 89 VAL A N 1
ATOM 707 C CA . VAL A 1 89 ? -25.910 -15.480 6.495 1.00 85.12 89 VAL A CA 1
ATOM 708 C C . VAL A 1 89 ? -24.835 -16.566 6.379 1.00 85.12 89 VAL A C 1
ATOM 710 O O . VAL A 1 89 ? -24.647 -17.116 5.297 1.00 85.12 89 VAL A O 1
ATOM 713 N N . TYR A 1 90 ? -24.163 -16.918 7.479 1.00 88.44 90 TYR A N 1
ATOM 714 C CA . TYR A 1 90 ? -23.152 -17.977 7.495 1.00 88.44 90 TYR A CA 1
ATOM 715 C C . TYR A 1 90 ? -23.741 -19.360 7.195 1.00 88.44 90 TYR A C 1
ATOM 717 O O . TYR A 1 90 ? -23.157 -20.113 6.418 1.00 88.44 90 TYR A O 1
ATOM 725 N N . ASP A 1 91 ? -24.901 -19.677 7.764 1.00 91.00 91 ASP A N 1
ATOM 726 C CA . ASP A 1 91 ? -25.585 -20.952 7.567 1.00 91.00 91 ASP A CA 1
ATOM 727 C C . ASP A 1 91 ? -26.081 -21.099 6.121 1.00 91.00 91 ASP A C 1
AT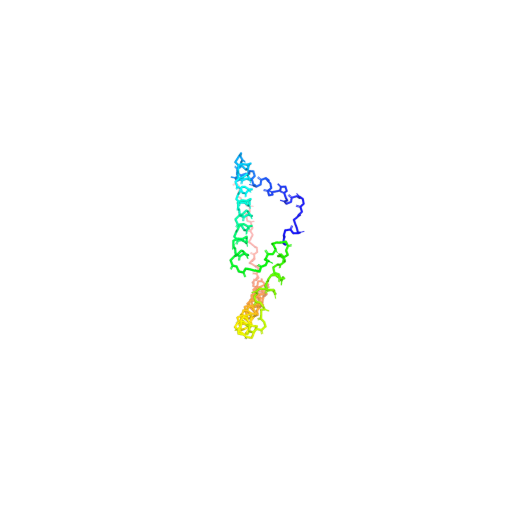OM 729 O O . ASP A 1 91 ? -25.889 -22.156 5.522 1.00 91.00 91 ASP A O 1
ATOM 733 N N . ASN A 1 92 ? -26.615 -20.029 5.517 1.00 89.38 92 ASN A N 1
ATOM 734 C CA . ASN A 1 92 ? -26.991 -20.014 4.097 1.00 89.38 92 ASN A CA 1
ATOM 735 C C . ASN A 1 92 ? -25.769 -20.212 3.184 1.00 89.38 92 ASN A C 1
ATOM 737 O O . ASN A 1 92 ? -25.790 -21.056 2.295 1.00 89.38 92 ASN A O 1
ATOM 741 N N . LEU A 1 93 ? -24.664 -19.508 3.455 1.00 91.44 93 LEU A N 1
ATOM 742 C CA . LEU A 1 93 ? -23.408 -19.677 2.712 1.00 91.44 93 LEU A CA 1
ATOM 743 C C . LEU A 1 93 ? -22.850 -21.098 2.850 1.00 91.44 93 LEU A C 1
ATOM 745 O O . LEU A 1 93 ? -22.340 -21.668 1.888 1.00 91.44 93 LEU A O 1
ATOM 749 N N . ARG A 1 94 ? -22.932 -21.682 4.050 1.00 93.75 94 ARG A N 1
ATOM 750 C CA . ARG A 1 94 ? -22.501 -23.058 4.306 1.00 93.75 94 ARG A CA 1
ATOM 751 C C . ARG A 1 94 ? -23.354 -24.043 3.508 1.00 93.75 94 ARG A C 1
ATOM 753 O O . ARG A 1 94 ? -22.780 -24.932 2.885 1.00 93.75 94 ARG A O 1
ATOM 760 N N . ALA A 1 95 ? -24.676 -23.871 3.525 1.00 94.31 95 ALA A N 1
ATOM 761 C CA . ALA A 1 95 ? -25.627 -24.723 2.822 1.00 94.31 95 ALA A CA 1
ATOM 762 C C . ALA A 1 95 ? -25.423 -24.674 1.299 1.00 94.31 95 ALA A C 1
ATOM 764 O O . ALA A 1 95 ? -25.302 -25.728 0.670 1.00 94.31 95 ALA A O 1
ATOM 765 N N . ASP A 1 96 ? -25.283 -23.476 0.728 1.00 92.00 96 ASP A N 1
ATOM 766 C CA . ASP A 1 96 ? -25.032 -23.283 -0.704 1.00 92.00 96 ASP A CA 1
ATOM 767 C C . ASP A 1 96 ? -23.721 -23.951 -1.133 1.00 92.00 96 ASP A C 1
ATOM 769 O O . ASP A 1 96 ? -23.678 -24.686 -2.119 1.00 92.00 96 ASP A O 1
ATOM 773 N N . VAL A 1 97 ? -22.647 -23.770 -0.354 1.00 95.00 97 VAL A N 1
ATOM 774 C CA . VAL A 1 97 ? -21.345 -24.393 -0.639 1.00 95.00 97 VAL A CA 1
ATOM 775 C C . VAL A 1 97 ? -21.425 -25.917 -0.567 1.00 95.00 97 VAL A C 1
ATOM 777 O O . VAL A 1 97 ? -20.831 -26.593 -1.407 1.00 95.00 97 VAL A O 1
ATOM 780 N N . THR A 1 98 ? -22.153 -26.477 0.405 1.00 95.62 98 THR A N 1
ATOM 781 C CA . THR A 1 98 ? -22.349 -27.932 0.477 1.00 95.62 98 THR A CA 1
ATOM 782 C C . THR A 1 98 ? -23.177 -28.461 -0.691 1.00 95.62 98 THR A C 1
ATOM 784 O O . THR A 1 98 ? -22.795 -29.472 -1.271 1.00 95.62 98 THR A O 1
ATOM 787 N N . GLY A 1 99 ? -24.235 -27.752 -1.099 1.00 92.38 99 GLY A N 1
ATOM 788 C CA . GLY A 1 99 ? -25.061 -28.145 -2.244 1.00 92.38 99 GLY A CA 1
ATOM 789 C C . GLY A 1 99 ? -24.273 -28.143 -3.552 1.00 92.38 99 GLY A C 1
ATOM 790 O O . GLY A 1 99 ? -24.295 -29.122 -4.293 1.00 92.38 99 GLY A O 1
ATOM 791 N N . VAL A 1 100 ? -23.485 -27.090 -3.786 1.00 95.06 100 VAL A N 1
ATOM 792 C CA . VAL A 1 100 ? -22.589 -27.003 -4.948 1.00 95.06 100 VAL A CA 1
ATOM 793 C C . VAL A 1 100 ? -21.558 -28.134 -4.927 1.00 95.06 100 VAL A C 1
ATOM 795 O O . VAL A 1 100 ? -21.285 -28.737 -5.960 1.00 95.06 100 VAL A O 1
ATOM 798 N N . HIS A 1 101 ? -20.992 -28.464 -3.764 1.00 95.62 101 HIS A N 1
ATOM 799 C CA . HIS A 1 101 ? -20.021 -29.554 -3.657 1.00 95.62 101 HIS A CA 1
ATOM 800 C C . HIS A 1 101 ? -20.621 -30.919 -4.028 1.00 95.62 101 HIS A C 1
ATOM 802 O O . HIS A 1 101 ? -19.985 -31.687 -4.755 1.00 95.62 101 HIS A O 1
ATOM 808 N N . ASP A 1 102 ? -21.838 -31.206 -3.567 1.00 95.19 102 ASP A N 1
ATOM 809 C CA . ASP A 1 102 ? -22.534 -32.454 -3.882 1.00 95.19 102 ASP A CA 1
ATOM 810 C C . ASP A 1 102 ? -22.924 -32.532 -5.366 1.00 95.19 102 ASP A C 1
ATOM 812 O O . ASP A 1 102 ? -22.728 -33.573 -5.993 1.00 95.19 102 ASP A O 1
ATOM 816 N N . GLU A 1 103 ? -23.371 -31.426 -5.969 1.00 89.69 103 GLU A N 1
ATOM 817 C CA . GLU A 1 103 ? -23.684 -31.361 -7.402 1.00 89.69 103 GLU A CA 1
ATOM 818 C C . GLU A 1 103 ? -22.434 -31.557 -8.270 1.00 89.69 103 GLU A C 1
ATOM 820 O O . GLU A 1 103 ? -22.451 -32.331 -9.229 1.00 89.69 103 GLU A O 1
ATOM 825 N N . LEU A 1 104 ? -21.301 -30.948 -7.897 1.00 94.31 104 LEU A N 1
ATOM 826 C CA . LEU A 1 104 ? -20.029 -31.203 -8.578 1.00 94.31 104 LEU A CA 1
ATOM 827 C C . LEU A 1 104 ? -19.616 -32.674 -8.474 1.00 94.31 104 LEU A C 1
ATOM 829 O O . LEU A 1 104 ? -19.081 -33.224 -9.437 1.00 94.31 104 LEU A O 1
ATOM 833 N N . LYS A 1 105 ? -19.843 -33.314 -7.324 1.00 94.69 105 LYS A N 1
ATOM 834 C CA . LYS A 1 105 ? -19.503 -34.724 -7.114 1.00 94.69 105 LYS A CA 1
ATOM 835 C C . LYS A 1 105 ? -20.384 -35.653 -7.948 1.00 94.69 105 LYS A C 1
ATOM 837 O O . LYS A 1 105 ? -19.871 -36.635 -8.489 1.00 94.69 105 LYS A O 1
ATOM 842 N N . ASP A 1 106 ? -21.669 -35.345 -8.083 1.00 91.88 106 ASP A N 1
ATOM 843 C CA . ASP A 1 106 ? -22.593 -36.114 -8.916 1.00 91.88 106 ASP A CA 1
ATOM 844 C C . ASP A 1 106 ? -22.266 -35.950 -10.407 1.00 91.88 106 ASP A C 1
ATOM 846 O O . ASP A 1 106 ? -22.117 -36.938 -11.125 1.00 91.88 106 ASP A O 1
ATOM 850 N N . VAL A 1 107 ? -21.998 -34.718 -10.859 1.00 92.12 107 VAL A N 1
ATOM 851 C CA . VAL A 1 107 ? -21.546 -34.446 -12.235 1.00 92.12 107 VAL A CA 1
ATOM 852 C C . VAL A 1 107 ? -20.212 -35.134 -12.526 1.00 92.12 107 VAL A C 1
ATOM 854 O O . VAL A 1 107 ? -20.052 -35.729 -13.592 1.00 92.12 107 VAL A O 1
ATOM 857 N N . ALA A 1 108 ? -19.263 -35.098 -11.587 1.00 92.25 108 ALA A N 1
ATOM 858 C CA . ALA A 1 108 ? -17.986 -35.792 -11.725 1.00 92.25 108 ALA A CA 1
ATOM 859 C C . ALA A 1 108 ? -18.179 -37.312 -11.822 1.00 92.25 108 ALA A C 1
ATOM 861 O O . ALA A 1 108 ? -17.594 -37.945 -12.698 1.00 92.25 108 ALA A O 1
ATOM 862 N N . SER A 1 109 ? -19.044 -37.886 -10.984 1.00 90.56 109 SER A N 1
ATOM 863 C CA . SER A 1 109 ? -19.350 -39.322 -11.003 1.00 90.56 109 SER A CA 1
ATOM 864 C C . SER A 1 109 ? -20.055 -39.727 -12.302 1.00 90.56 109 SER A C 1
ATOM 866 O O . SER A 1 109 ? -19.688 -40.715 -12.931 1.00 90.56 109 SER A O 1
ATOM 868 N N . ALA A 1 110 ? -21.022 -38.934 -12.769 1.00 86.00 110 ALA A N 1
ATOM 869 C CA . ALA A 1 110 ? -21.713 -39.160 -14.034 1.00 86.00 110 ALA A CA 1
ATOM 870 C C . ALA A 1 110 ? -20.772 -39.026 -15.245 1.00 86.00 110 ALA A C 1
ATOM 872 O O . ALA A 1 110 ? -20.881 -39.789 -16.211 1.00 86.00 110 ALA A O 1
ATOM 873 N N . ALA A 1 111 ? -19.831 -38.078 -15.201 1.00 87.12 111 ALA A N 1
ATOM 874 C CA . ALA A 1 111 ? -18.805 -37.914 -16.223 1.00 87.12 111 ALA A CA 1
ATOM 875 C C . ALA A 1 111 ? -17.832 -39.101 -16.247 1.00 87.12 111 ALA A C 1
ATOM 877 O O . ALA A 1 111 ? -17.490 -39.569 -17.334 1.00 87.12 111 ALA A O 1
ATOM 878 N N . ASP A 1 112 ? -17.441 -39.621 -15.082 1.00 83.62 112 ASP A N 1
ATOM 879 C CA . ASP A 1 112 ? -16.560 -40.785 -14.959 1.00 83.62 112 ASP A CA 1
ATOM 880 C C . ASP A 1 112 ? -17.243 -42.064 -15.465 1.00 83.62 112 ASP A C 1
ATOM 882 O O . ASP A 1 112 ? -16.717 -42.739 -16.346 1.00 83.62 112 ASP A O 1
ATOM 886 N N . LEU A 1 113 ? -18.496 -42.315 -15.070 1.00 80.56 113 LEU A N 1
ATOM 887 C CA . LEU A 1 113 ? -19.300 -43.427 -15.598 1.00 80.56 113 LEU A CA 1
ATOM 888 C C . LEU A 1 113 ? -19.500 -43.336 -17.119 1.00 80.56 113 LEU A C 1
ATOM 890 O O . LEU A 1 113 ? -19.454 -44.345 -17.824 1.00 80.56 113 LEU A O 1
ATOM 894 N N . ARG A 1 114 ? -19.705 -42.129 -17.662 1.00 82.88 114 ARG A N 1
ATOM 895 C CA . ARG A 1 114 ? -19.800 -41.913 -19.115 1.00 82.88 114 ARG A CA 1
ATOM 896 C C . ARG A 1 114 ? -18.447 -42.090 -19.815 1.00 82.88 114 ARG A C 1
ATOM 898 O O . ARG A 1 114 ? -18.422 -42.539 -20.964 1.00 82.88 114 ARG A O 1
ATOM 905 N N . SER A 1 115 ? -17.345 -41.757 -19.149 1.00 76.69 115 SER A N 1
ATOM 906 C CA . SER A 1 115 ? -15.978 -42.016 -19.611 1.00 76.69 115 SER A CA 1
ATOM 907 C C . SER A 1 115 ? -15.699 -43.521 -19.674 1.00 76.69 115 SER A C 1
ATOM 909 O O . SER A 1 115 ? -15.245 -44.016 -20.709 1.00 76.69 115 SER A O 1
ATOM 911 N N . ASP A 1 116 ? -16.080 -44.271 -18.638 1.00 72.38 116 ASP A N 1
ATOM 912 C CA . ASP A 1 116 ? -15.952 -45.731 -18.591 1.00 72.38 116 ASP A CA 1
ATOM 913 C C . ASP A 1 116 ? -16.882 -46.440 -19.586 1.00 72.38 116 ASP A C 1
ATOM 915 O O . ASP A 1 116 ? -16.480 -47.393 -20.260 1.00 72.38 116 ASP A O 1
ATOM 919 N N . ALA A 1 117 ? -18.102 -45.932 -19.784 1.00 70.56 117 ALA A N 1
ATOM 920 C CA . ALA A 1 117 ? -19.013 -46.431 -20.813 1.00 70.56 117 ALA A CA 1
ATOM 921 C C . ALA A 1 117 ? -18.453 -46.202 -22.229 1.00 70.56 117 ALA A C 1
ATOM 923 O O . ALA A 1 117 ? -18.496 -47.108 -23.064 1.00 70.56 117 ALA A O 1
ATOM 924 N N . ARG A 1 118 ? -17.852 -45.030 -22.500 1.00 68.62 118 ARG A N 1
ATOM 925 C CA . ARG A 1 118 ? -17.138 -44.773 -23.765 1.00 68.62 118 ARG A CA 1
ATOM 926 C C . ARG A 1 118 ? -15.941 -45.701 -23.945 1.00 68.62 118 ARG A C 1
ATOM 928 O O . ARG A 1 118 ? -15.753 -46.228 -25.042 1.00 68.62 118 ARG A O 1
ATOM 935 N N . ARG A 1 119 ? -15.160 -45.935 -22.888 1.00 63.44 119 ARG A N 1
ATOM 936 C CA . ARG A 1 119 ? -14.025 -46.870 -22.900 1.00 63.44 119 ARG A CA 1
ATOM 937 C C . ARG A 1 119 ? -14.481 -48.301 -23.198 1.00 63.44 119 ARG A C 1
ATOM 939 O O . ARG A 1 119 ? -13.852 -48.987 -23.995 1.00 63.44 119 ARG A O 1
ATOM 946 N N . SER A 1 120 ? -15.628 -48.707 -22.659 1.00 61.53 120 SER A N 1
ATOM 947 C CA . SER A 1 120 ? -16.244 -50.014 -22.919 1.00 61.53 120 SER A CA 1
ATOM 948 C C . SER A 1 120 ? -16.746 -50.153 -24.363 1.00 61.53 120 SER A C 1
ATOM 950 O O . SER A 1 120 ? -16.544 -51.194 -24.983 1.00 61.53 120 SER A O 1
ATOM 952 N N . THR A 1 121 ? -17.315 -49.095 -24.955 1.00 58.50 121 THR A N 1
ATOM 953 C CA . THR A 1 121 ? -17.682 -49.096 -26.386 1.00 58.50 121 THR A CA 1
ATOM 954 C C . THR A 1 121 ? -16.473 -49.047 -27.324 1.00 58.50 121 THR A C 1
ATOM 956 O O . THR A 1 121 ? -16.539 -49.601 -28.418 1.00 58.50 121 THR A O 1
ATOM 959 N N . ALA A 1 122 ? -15.353 -48.449 -26.899 1.00 56.59 122 ALA A N 1
ATOM 960 C CA . ALA A 1 122 ? -14.102 -48.445 -27.662 1.00 56.59 122 ALA A CA 1
ATOM 961 C C . ALA A 1 122 ? -13.424 -49.829 -27.685 1.00 56.59 122 ALA A C 1
ATOM 963 O O . ALA A 1 122 ? -12.781 -50.174 -28.670 1.00 56.59 122 ALA A O 1
ATOM 964 N N . THR A 1 123 ? -13.631 -50.651 -26.652 1.00 56.91 123 THR A N 1
ATOM 965 C CA . THR A 1 123 ? -13.179 -52.056 -26.618 1.00 56.91 123 THR A CA 1
ATOM 966 C C . THR A 1 123 ? -14.143 -53.009 -27.350 1.00 56.91 123 THR A C 1
ATOM 968 O O . THR A 1 123 ? -13.793 -54.155 -27.615 1.00 56.91 123 THR A O 1
ATOM 971 N N . GLY A 1 124 ? -15.350 -52.552 -27.714 1.00 59.00 124 GLY A N 1
ATOM 972 C CA . GLY A 1 124 ? -16.408 -53.376 -28.317 1.00 59.00 124 GLY A CA 1
ATOM 973 C C . GLY A 1 124 ? -16.715 -53.134 -29.801 1.00 59.00 124 GLY A C 1
ATOM 974 O O . GLY A 1 124 ? -17.648 -53.748 -30.315 1.00 59.00 124 GLY A O 1
ATOM 975 N N . ALA A 1 125 ? -15.984 -52.267 -30.511 1.00 46.88 125 ALA A N 1
ATOM 976 C CA . ALA A 1 125 ? -16.320 -51.890 -31.889 1.00 46.88 125 ALA A CA 1
ATOM 977 C C . ALA A 1 125 ? -15.301 -52.368 -32.950 1.00 46.88 125 ALA A C 1
ATOM 979 O O . ALA A 1 125 ? -14.277 -51.734 -33.179 1.00 46.88 125 ALA A O 1
ATOM 980 N N . ALA A 1 126 ? -15.731 -53.424 -33.658 1.00 53.72 126 ALA A N 1
ATO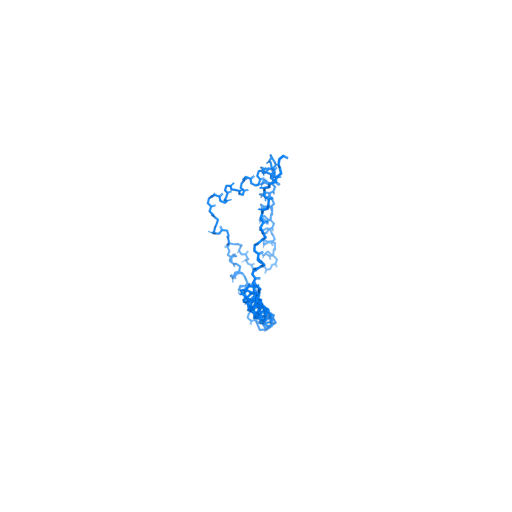M 981 C CA . ALA A 1 126 ? -15.441 -53.846 -35.040 1.00 53.72 126 ALA A CA 1
ATOM 982 C C . ALA A 1 126 ? -14.128 -54.611 -35.376 1.00 53.72 126 ALA A C 1
ATOM 984 O O . ALA A 1 126 ? -13.031 -54.165 -35.043 1.00 53.72 126 ALA A O 1
ATOM 985 N N . PRO A 1 127 ? -14.221 -55.751 -36.108 1.00 57.12 127 PRO A N 1
ATOM 986 C CA . PRO A 1 127 ? -13.066 -56.524 -36.554 1.00 57.12 127 PRO A CA 1
ATOM 987 C C . PRO A 1 127 ? -12.333 -55.797 -37.689 1.00 57.12 127 PRO A C 1
ATOM 989 O O . PRO A 1 127 ? -12.949 -55.179 -38.558 1.00 57.12 127 PRO A O 1
ATOM 992 N N . ALA A 1 128 ? -11.004 -55.892 -37.672 1.00 62.88 128 ALA A N 1
ATOM 993 C CA . ALA A 1 128 ? -10.114 -55.293 -38.660 1.00 62.88 128 ALA A CA 1
ATOM 994 C C . ALA A 1 128 ? -10.481 -55.708 -40.104 1.00 62.88 128 ALA A C 1
ATOM 996 O O . ALA A 1 128 ? -10.750 -56.888 -40.348 1.00 62.88 128 ALA A O 1
ATOM 997 N N . PRO A 1 129 ? -10.464 -54.785 -41.086 1.00 66.12 129 PRO A N 1
ATOM 998 C CA . PRO A 1 129 ? -10.620 -55.156 -42.485 1.00 66.12 129 PRO A CA 1
ATOM 999 C C . PRO A 1 129 ? -9.379 -55.930 -42.959 1.00 66.12 129 PRO A C 1
ATOM 1001 O O . PRO A 1 129 ? -8.250 -55.600 -42.595 1.00 66.12 129 PRO A O 1
ATOM 1004 N N . ALA A 1 130 ? -9.605 -56.970 -43.764 1.00 69.94 130 ALA A N 1
ATOM 1005 C CA . ALA A 1 130 ? -8.583 -57.890 -44.262 1.00 69.94 130 ALA A CA 1
ATOM 1006 C C . ALA A 1 130 ? -7.402 -57.179 -44.969 1.00 69.94 130 ALA A C 1
ATOM 1008 O O . ALA A 1 130 ? -7.613 -56.161 -45.642 1.00 69.94 130 ALA A O 1
ATOM 1009 N N . PRO A 1 131 ? -6.167 -57.713 -44.864 1.00 64.19 131 PRO A N 1
ATOM 1010 C CA . PRO A 1 131 ? -4.993 -57.116 -45.488 1.00 64.19 131 PRO A CA 1
ATOM 1011 C C . PRO A 1 131 ? -5.087 -57.227 -47.013 1.00 64.19 131 PRO A C 1
ATOM 1013 O O . PRO A 1 131 ? -5.345 -58.296 -47.566 1.00 64.19 131 PRO A O 1
ATOM 1016 N N . ARG A 1 132 ? -4.887 -56.101 -47.700 1.00 66.88 132 ARG A N 1
ATOM 1017 C CA . ARG A 1 132 ? -4.845 -56.039 -49.166 1.00 66.88 132 ARG A CA 1
ATOM 1018 C C . ARG A 1 132 ? -3.457 -56.496 -49.641 1.00 66.88 132 ARG A C 1
ATOM 1020 O O . ARG A 1 132 ? -2.473 -56.049 -49.051 1.00 66.88 132 ARG A O 1
ATOM 1027 N N . PRO A 1 133 ? -3.347 -57.339 -50.681 1.00 62.16 133 PRO A N 1
ATOM 1028 C CA . PRO A 1 133 ? -2.054 -57.734 -51.225 1.00 62.16 133 PRO A CA 1
ATOM 1029 C C . PRO A 1 133 ? -1.387 -56.545 -51.931 1.00 62.16 133 PRO A C 1
ATOM 1031 O O . PRO A 1 133 ? -1.991 -55.895 -52.784 1.00 62.16 133 PRO A O 1
ATOM 1034 N N . SER A 1 134 ? -0.144 -56.259 -51.543 1.00 56.19 134 SER A N 1
ATOM 1035 C CA . SER A 1 134 ? 0.740 -55.300 -52.207 1.00 56.19 134 SER A CA 1
ATOM 1036 C C . SER A 1 134 ? 1.279 -55.933 -53.486 1.00 56.19 134 SER A C 1
ATOM 1038 O O . SER A 1 134 ? 2.034 -56.900 -53.407 1.00 56.19 134 SER A O 1
ATOM 1040 N N . TYR A 1 135 ? 0.901 -55.398 -54.645 1.00 58.66 135 TYR A N 1
ATOM 1041 C CA . TYR A 1 135 ? 1.623 -55.645 -55.891 1.00 58.66 135 TYR A CA 1
ATOM 1042 C C . TYR A 1 135 ? 2.737 -54.607 -55.998 1.00 58.66 135 TYR A C 1
ATOM 1044 O O . TYR A 1 135 ? 2.479 -53.446 -56.306 1.00 58.66 135 TYR A O 1
ATOM 1052 N N . ASP A 1 136 ? 3.955 -55.041 -55.692 1.00 63.22 136 ASP A N 1
ATOM 1053 C CA . ASP A 1 136 ? 5.180 -54.406 -56.164 1.00 63.22 136 ASP A CA 1
ATOM 1054 C C . ASP A 1 136 ? 5.648 -55.241 -57.358 1.00 63.22 136 ASP A C 1
ATOM 1056 O O . ASP A 1 136 ? 6.271 -56.287 -57.188 1.00 63.22 136 ASP A O 1
ATOM 1060 N N . ASP A 1 137 ? 5.185 -54.866 -58.550 1.00 54.12 137 ASP A N 1
ATOM 1061 C CA . ASP A 1 137 ? 5.740 -55.332 -59.820 1.00 54.12 137 ASP A CA 1
ATOM 1062 C C . ASP A 1 137 ? 5.358 -54.331 -60.919 1.00 54.12 137 ASP A C 1
ATOM 1064 O O . ASP A 1 137 ? 4.242 -54.340 -61.445 1.00 54.12 137 ASP A O 1
ATOM 1068 N N . ALA A 1 138 ? 6.268 -53.405 -61.208 1.00 49.06 138 ALA A N 1
ATOM 1069 C CA . ALA A 1 138 ? 6.326 -52.69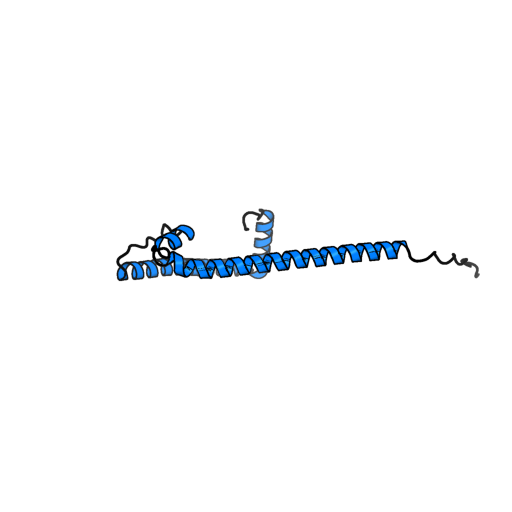6 -62.478 1.00 49.06 138 ALA A CA 1
ATOM 1070 C C . ALA A 1 138 ? 7.763 -52.202 -62.698 1.00 49.06 138 ALA A C 1
ATOM 1072 O O . ALA A 1 138 ? 8.215 -51.238 -62.082 1.00 49.06 138 ALA A O 1
ATOM 1073 N N . THR A 1 139 ? 8.446 -52.958 -63.556 1.00 53.59 139 THR A N 1
ATOM 1074 C CA . THR A 1 139 ? 9.516 -52.576 -64.496 1.00 53.59 139 THR A CA 1
ATOM 1075 C C . THR A 1 139 ? 9.690 -51.090 -64.786 1.00 53.59 139 THR A C 1
ATOM 1077 O O . THR A 1 139 ? 8.661 -50.429 -65.059 1.00 53.59 139 THR A O 1
#

Organism: NCBI:txid47864

InterPro domains:
  IPR003369 Sec-independent protein translocase protein TatA/B/E [PF02416] (4-47)